Protein AF-Q9CDR2-F1 (afdb_monomer_lite)

pLDDT: mean 94.71, std 4.27, range [76.5, 98.56]

Foldseek 3Di:
DDDPVRLVVLQDADLAADPPDDVVLLVVLLCVLQVPVVVRQFDADVPLQWKKKWKDAQQKIWIQGSNRDIDIDGDHCVVLCVFFVVPPPSDDNGKMKMWMDGDCCSQCVVPNPCSLVRSLNRVVSSVVSSSSSCVVVVFHKHKDCDTGPCVSVVDDPTSIMIMGD

Radius of gyration: 15.4 Å; chains: 1; bounding box: 35×31×40 Å

InterPro domains:
  IPR000415 Nitroreductase-like [G3DSA:3.40.109.10] (2-164)
 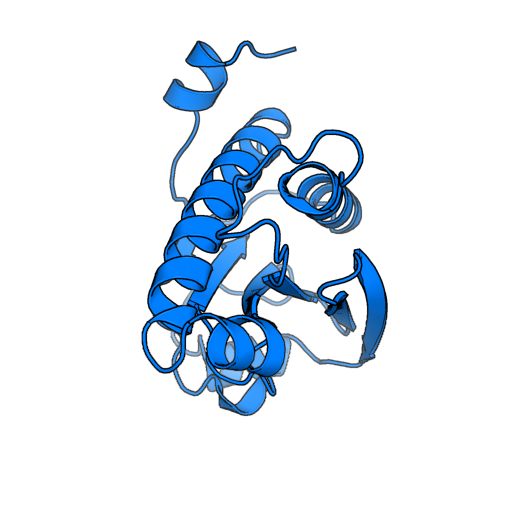 IPR000415 Nitroreductase-like [SSF55469] (41-152)
  IPR029479 Nitroreductase [PF00881] (33-151)

Sequence (165 aa):
MKNLEELLQLRKSNKFHNIGVNVESVIEVVKKSYYNFEKHSVPSAGAIYGLKVLLFYKTNKKIFNSKGEISTEKFEINQIKKTCFYDDKYFSSSSILIAVTYDYDKYFGKYGNCGIRYASIECGAFLQNFQLLLSEKEIYGCPLGFVDNDALLGIEEPLIYFIIN

Secondary structure (DSSP, 8-state):
---HHHHHHH--B--SPPSS--HHHHHHHHHHHT--TTTT-S--GGG---EEEEEEETTEEEEE-TT--EEEEE--HHHHHHHTSTT-TT--TT-EEEEEEE-HHHHHHHHGGGHHHHHHHHHHHHHHHHHHHHHHTT--BEEES--TTGGGG--SS--EEEEE-

Structure (mmCIF, N/CA/C/O backbone):
data_AF-Q9CDR2-F1
#
_entry.id   AF-Q9CDR2-F1
#
loop_
_atom_site.group_PDB
_atom_site.id
_atom_site.type_symbol
_atom_site.label_atom_id
_atom_site.label_alt_id
_atom_site.label_comp_id
_atom_site.label_asym_id
_atom_site.label_entity_id
_atom_site.label_seq_id
_atom_site.pdbx_PDB_ins_code
_atom_site.Cartn_x
_atom_site.Cartn_y
_atom_site.Cartn_z
_atom_site.occupancy
_atom_site.B_iso_or_equiv
_atom_site.auth_seq_id
_atom_site.auth_comp_id
_atom_site.auth_asym_id
_atom_site.auth_atom_id
_atom_site.pdbx_PDB_model_num
ATOM 1 N N . MET A 1 1 ? 9.105 14.195 17.851 1.00 78.94 1 MET A N 1
ATOM 2 C CA . MET A 1 1 ? 9.195 13.434 16.587 1.00 78.94 1 MET A CA 1
ATOM 3 C C . MET A 1 1 ? 10.081 12.239 16.878 1.00 78.94 1 MET A C 1
ATOM 5 O O . MET A 1 1 ? 11.128 12.459 17.476 1.00 78.94 1 MET A O 1
ATOM 9 N N . LYS A 1 2 ? 9.628 11.017 16.581 1.00 89.00 2 LYS A N 1
ATOM 10 C CA . LYS A 1 2 ? 10.406 9.801 16.865 1.00 89.00 2 LYS A CA 1
ATOM 11 C C . LYS A 1 2 ? 11.580 9.719 15.885 1.00 89.00 2 LYS A C 1
ATOM 13 O O . LYS A 1 2 ? 11.420 10.087 14.720 1.00 89.00 2 LYS A O 1
ATOM 18 N N . ASN A 1 3 ? 12.749 9.287 16.337 1.00 95.56 3 ASN A N 1
ATOM 19 C CA . ASN A 1 3 ? 13.890 9.057 15.452 1.00 95.56 3 ASN A CA 1
ATOM 20 C C . ASN A 1 3 ? 13.752 7.704 14.714 1.00 95.56 3 ASN A C 1
ATOM 22 O O . ASN A 1 3 ? 12.866 6.903 15.014 1.00 95.56 3 ASN A O 1
ATOM 26 N N . LEU A 1 4 ? 14.606 7.445 13.718 1.00 95.38 4 LEU A N 1
ATOM 27 C CA . LEU A 1 4 ? 14.507 6.225 12.905 1.00 95.38 4 LEU A CA 1
ATOM 28 C C . LEU A 1 4 ? 14.698 4.939 13.727 1.00 95.38 4 LEU A C 1
ATOM 30 O O . LEU A 1 4 ? 14.001 3.956 13.483 1.00 95.38 4 LEU A O 1
ATOM 34 N N . GLU A 1 5 ? 15.620 4.942 14.690 1.00 97.25 5 GLU A N 1
ATOM 35 C CA . GLU A 1 5 ? 15.876 3.790 15.558 1.00 97.25 5 GLU A CA 1
ATOM 36 C C . GLU A 1 5 ? 14.651 3.473 16.423 1.00 97.25 5 GLU A C 1
ATOM 38 O O . GLU A 1 5 ? 14.192 2.331 16.456 1.00 97.25 5 GLU A O 1
ATOM 43 N N . GLU A 1 6 ? 14.047 4.495 17.030 1.00 96.06 6 GLU A N 1
ATOM 44 C CA . GLU A 1 6 ? 12.804 4.370 17.794 1.00 96.06 6 GLU A CA 1
ATOM 45 C C . GLU A 1 6 ? 11.668 3.815 16.926 1.00 96.06 6 GLU A C 1
ATOM 47 O O . GLU A 1 6 ? 10.940 2.917 17.346 1.00 96.06 6 GLU A O 1
ATOM 52 N N . LEU A 1 7 ? 11.519 4.308 15.691 1.00 95.75 7 LEU A N 1
ATOM 53 C CA . LEU A 1 7 ? 10.495 3.810 14.769 1.00 95.75 7 LEU A CA 1
ATOM 54 C C . LEU A 1 7 ? 10.720 2.341 14.400 1.00 95.75 7 LEU A C 1
ATOM 56 O O . LEU A 1 7 ? 9.753 1.584 14.333 1.00 95.75 7 LEU A O 1
ATOM 60 N N . LEU A 1 8 ? 11.970 1.917 14.194 1.00 95.44 8 LEU A N 1
ATOM 61 C CA . LEU A 1 8 ? 12.306 0.518 13.917 1.00 95.44 8 LEU A CA 1
ATOM 62 C C . LEU A 1 8 ? 11.974 -0.397 15.100 1.00 95.44 8 LEU A C 1
ATOM 64 O O . LEU A 1 8 ? 11.443 -1.485 14.881 1.00 95.44 8 LEU A O 1
ATOM 68 N N . GLN A 1 9 ? 12.242 0.050 16.330 1.00 94.31 9 GLN A N 1
ATOM 69 C CA . GLN A 1 9 ? 11.933 -0.700 17.552 1.00 94.31 9 GLN A CA 1
ATOM 70 C C . GLN A 1 9 ? 10.424 -0.790 17.821 1.00 94.31 9 GLN A C 1
ATOM 72 O O . GLN A 1 9 ? 9.939 -1.811 18.307 1.00 94.31 9 GLN A O 1
ATOM 77 N N . LEU A 1 10 ? 9.665 0.257 17.486 1.00 91.50 10 LEU A N 1
ATOM 78 C CA . LEU A 1 10 ? 8.208 0.284 17.647 1.00 91.50 10 LEU A CA 1
ATOM 79 C C . LEU A 1 10 ? 7.466 -0.485 16.551 1.00 91.50 10 LEU A C 1
ATOM 81 O O . LEU A 1 10 ? 6.348 -0.960 16.781 1.00 91.50 10 LEU A O 1
ATOM 85 N N . ARG A 1 11 ? 8.058 -0.591 15.356 1.00 91.88 11 ARG A N 1
ATOM 86 C CA . ARG A 1 11 ? 7.431 -1.223 14.196 1.00 91.88 11 ARG A CA 1
ATOM 87 C C . ARG A 1 11 ? 7.115 -2.686 14.495 1.00 91.88 11 ARG A C 1
ATOM 89 O O . ARG A 1 11 ? 8.000 -3.518 14.683 1.00 91.88 11 ARG A O 1
ATOM 96 N N . LYS A 1 12 ? 5.833 -3.028 14.417 1.00 90.88 12 LYS A N 1
ATOM 97 C CA . LYS A 1 12 ? 5.339 -4.397 14.581 1.00 90.88 12 LYS A CA 1
ATOM 98 C C . LYS A 1 12 ? 4.180 -4.679 13.642 1.00 90.88 12 LYS A C 1
ATOM 100 O O . LYS A 1 12 ? 3.411 -3.781 13.306 1.00 90.88 12 LYS A O 1
ATOM 105 N N . SER A 1 13 ? 4.041 -5.944 13.265 1.00 92.06 13 SER A N 1
ATOM 106 C CA . SER A 1 13 ? 2.859 -6.430 12.562 1.00 92.06 13 SER A CA 1
ATOM 107 C C . SER A 1 13 ? 1.758 -6.713 13.581 1.00 92.06 13 SER A C 1
ATOM 109 O O . SER A 1 13 ? 1.959 -7.494 14.510 1.00 92.06 13 SER A O 1
ATOM 111 N N . ASN A 1 14 ? 0.612 -6.053 13.432 1.00 86.56 14 ASN A N 1
ATOM 112 C CA . ASN A 1 14 ? -0.494 -6.130 14.378 1.00 86.56 14 ASN A CA 1
ATOM 113 C C . ASN A 1 14 ? -1.821 -6.359 13.646 1.00 86.56 14 ASN A C 1
ATOM 115 O O . ASN A 1 14 ? -2.166 -5.597 12.749 1.00 86.56 14 ASN A O 1
ATOM 119 N N . LYS A 1 15 ? -2.561 -7.400 14.044 1.00 81.56 15 LYS A N 1
ATOM 120 C CA . LYS A 1 15 ? -3.921 -7.674 13.552 1.00 81.56 15 LYS A CA 1
ATOM 121 C C . LYS A 1 15 ? -5.022 -7.161 14.488 1.00 81.56 15 LYS A C 1
ATOM 123 O O . LYS A 1 15 ? -6.190 -7.224 14.122 1.00 81.56 15 LYS A O 1
ATOM 128 N N . PHE A 1 16 ? -4.687 -6.699 15.691 1.00 84.12 16 PHE A N 1
ATOM 129 C CA . PHE A 1 16 ? -5.665 -6.181 16.647 1.00 84.12 16 PHE A CA 1
ATOM 130 C C . PHE A 1 16 ? -6.200 -4.811 16.218 1.00 84.12 16 PHE A C 1
ATOM 132 O O . PHE A 1 16 ? -5.524 -4.079 15.497 1.00 84.12 16 PHE A O 1
ATOM 139 N N . HIS A 1 17 ? -7.400 -4.475 16.699 1.00 77.31 17 HIS A N 1
ATOM 140 C CA . HIS A 1 17 ? -8.052 -3.200 16.410 1.00 77.31 17 HIS A CA 1
ATOM 141 C C . HIS A 1 17 ? -7.219 -2.017 16.921 1.00 77.31 17 HIS A C 1
ATOM 143 O O . HIS A 1 17 ? -6.850 -1.950 18.096 1.00 77.31 17 HIS A O 1
ATOM 149 N N . ASN A 1 18 ? -6.976 -1.064 16.035 1.00 85.12 18 ASN A N 1
ATOM 150 C CA . ASN A 1 18 ? -6.536 0.279 16.347 1.00 85.12 18 ASN A CA 1
ATOM 151 C C . ASN A 1 18 ? -7.761 1.103 16.756 1.00 85.12 18 ASN A C 1
ATOM 153 O O . ASN A 1 18 ? -8.854 0.964 16.206 1.00 85.12 18 ASN A O 1
ATOM 157 N N . ILE A 1 19 ? -7.583 2.011 17.708 1.00 76.50 19 ILE A N 1
ATOM 158 C CA . ILE A 1 19 ? -8.671 2.876 18.163 1.00 76.50 19 ILE A CA 1
ATOM 159 C C . ILE A 1 19 ? -8.674 4.144 17.301 1.00 76.50 19 ILE A C 1
ATOM 161 O O . ILE A 1 19 ? -7.721 4.915 17.328 1.00 76.50 19 ILE A O 1
ATOM 165 N N . GLY A 1 20 ? -9.754 4.372 16.547 1.00 78.62 20 GLY A N 1
ATOM 166 C CA . GLY A 1 20 ? -10.020 5.665 15.902 1.00 78.62 20 GLY A CA 1
ATOM 167 C C . GLY A 1 20 ? -9.122 6.021 14.710 1.00 78.62 20 GLY A C 1
ATOM 168 O O . GLY A 1 20 ? -8.786 7.192 14.535 1.00 78.62 20 GLY A O 1
ATOM 169 N N . VAL A 1 21 ? -8.738 5.049 13.873 1.00 90.19 21 VAL A N 1
ATOM 170 C CA . VAL A 1 21 ? -7.893 5.309 12.691 1.00 90.19 21 VAL A CA 1
ATOM 171 C C . VAL A 1 21 ? -8.572 6.282 11.726 1.00 90.19 21 VAL A C 1
ATOM 173 O O . VAL A 1 21 ? -9.631 6.008 11.158 1.00 90.19 21 VAL A O 1
ATOM 176 N N . ASN A 1 22 ? -7.916 7.418 11.491 1.00 93.38 22 ASN A N 1
ATOM 177 C CA . ASN A 1 22 ? -8.311 8.357 10.451 1.00 93.38 22 ASN A CA 1
ATOM 178 C C . ASN A 1 22 ? -7.772 7.891 9.089 1.00 93.38 22 ASN A C 1
ATOM 180 O O . ASN A 1 22 ? -6.561 7.862 8.871 1.00 93.38 22 ASN A O 1
ATOM 184 N N . VAL A 1 23 ? -8.673 7.577 8.156 1.00 94.94 23 VAL A N 1
ATOM 185 C CA . VAL A 1 23 ? -8.320 7.147 6.794 1.00 94.94 23 VAL A CA 1
ATOM 186 C C . VAL A 1 23 ? -7.483 8.199 6.059 1.00 94.94 23 VAL A C 1
ATOM 188 O O . VAL A 1 23 ? -6.551 7.836 5.347 1.00 94.94 23 VAL A O 1
ATOM 191 N N . GLU A 1 24 ? -7.745 9.493 6.261 1.00 95.88 24 GLU A N 1
ATOM 192 C CA . GLU A 1 24 ? -6.960 10.551 5.610 1.00 95.88 24 GLU A CA 1
ATOM 193 C C . GLU A 1 24 ? -5.500 10.540 6.082 1.00 95.88 24 GLU A C 1
ATOM 195 O O . GLU A 1 24 ? -4.590 10.702 5.271 1.00 95.88 24 GLU A O 1
ATOM 200 N N . SER A 1 25 ? -5.247 10.206 7.353 1.00 96.06 25 SER A N 1
ATOM 201 C CA . SER A 1 25 ? -3.883 9.992 7.851 1.00 96.06 25 SER A CA 1
ATOM 202 C C . SER A 1 25 ? -3.191 8.822 7.148 1.00 96.06 25 SER A C 1
ATOM 204 O O . SER A 1 25 ? -1.994 8.897 6.882 1.00 96.06 25 SER A O 1
ATOM 206 N N . VAL A 1 26 ? -3.917 7.745 6.833 1.00 97.56 26 VAL A N 1
ATOM 207 C CA . VAL A 1 26 ? -3.368 6.588 6.104 1.00 97.56 26 VAL A CA 1
ATOM 208 C C . VAL A 1 26 ? -3.069 6.960 4.648 1.00 97.56 26 VAL A C 1
ATOM 210 O O . VAL A 1 26 ? -1.998 6.635 4.140 1.00 97.56 26 VAL A O 1
ATOM 213 N N . ILE A 1 27 ? -3.964 7.708 3.997 1.00 97.50 27 ILE A N 1
ATOM 214 C CA . ILE A 1 27 ? -3.789 8.246 2.637 1.00 97.50 27 ILE A CA 1
ATOM 215 C C . ILE A 1 27 ? -2.550 9.153 2.562 1.00 97.50 27 ILE A C 1
ATOM 217 O O . ILE A 1 27 ? -1.753 9.034 1.630 1.00 97.50 27 ILE A O 1
ATOM 221 N N . GLU A 1 28 ? -2.355 10.045 3.536 1.00 96.69 28 GLU A N 1
ATOM 222 C CA . GLU A 1 28 ? -1.148 10.875 3.632 1.00 96.69 28 GLU A CA 1
ATOM 223 C C . GLU A 1 28 ? 0.123 10.039 3.766 1.00 96.69 28 GLU A C 1
ATOM 225 O O . GLU A 1 28 ? 1.143 10.362 3.152 1.00 96.69 28 GLU A O 1
ATOM 230 N N . VAL A 1 29 ? 0.073 8.970 4.564 1.00 97.19 29 VAL A N 1
ATOM 231 C CA . VAL A 1 29 ? 1.214 8.073 4.736 1.00 97.19 29 VAL A CA 1
ATOM 232 C C . VAL A 1 29 ? 1.527 7.361 3.421 1.00 97.19 29 VAL A C 1
ATOM 234 O O . VAL A 1 29 ? 2.674 7.423 2.999 1.00 97.19 29 VAL A O 1
ATOM 237 N N . VAL A 1 30 ? 0.538 6.824 2.693 1.00 97.56 30 VAL A N 1
ATOM 238 C CA . VAL A 1 30 ? 0.753 6.239 1.348 1.00 97.56 30 VAL A CA 1
ATOM 239 C C . VAL A 1 30 ? 1.469 7.222 0.413 1.00 97.56 30 VAL A C 1
ATOM 241 O O . VAL A 1 30 ? 2.462 6.859 -0.224 1.00 97.56 30 VAL A O 1
ATOM 244 N N . LYS A 1 31 ? 1.028 8.488 0.371 1.00 96.19 31 LYS A N 1
ATOM 245 C CA . LYS A 1 31 ? 1.673 9.534 -0.442 1.00 96.19 31 LYS A CA 1
ATOM 246 C C . LYS A 1 31 ? 3.139 9.741 -0.063 1.00 96.19 31 LYS A C 1
ATOM 248 O O . LYS A 1 31 ? 3.997 9.776 -0.939 1.00 96.19 31 LYS A O 1
ATOM 253 N N . LYS A 1 32 ? 3.431 9.870 1.234 1.00 95.38 32 LYS A N 1
ATOM 254 C CA . LYS A 1 32 ? 4.795 10.101 1.740 1.00 95.38 32 LYS A CA 1
ATOM 255 C C . LYS A 1 32 ? 5.705 8.885 1.562 1.00 95.38 32 LYS A C 1
ATOM 257 O O . LYS A 1 32 ? 6.904 9.054 1.353 1.00 95.38 32 LYS A O 1
ATOM 262 N N . SER A 1 33 ? 5.149 7.680 1.647 1.00 96.44 33 SER A N 1
ATOM 263 C CA . SER A 1 33 ? 5.909 6.433 1.584 1.00 96.44 33 SER A CA 1
ATOM 264 C C . SER A 1 33 ? 6.378 6.072 0.180 1.00 96.44 33 SER A C 1
ATOM 266 O O . SER A 1 33 ? 7.390 5.386 0.080 1.00 96.44 33 SER A O 1
ATOM 268 N N . TYR A 1 34 ? 5.677 6.510 -0.873 1.00 97.12 34 TYR A N 1
ATOM 269 C CA . TYR A 1 34 ? 6.000 6.125 -2.253 1.00 97.12 34 TYR A CA 1
ATOM 270 C C . TYR A 1 34 ? 5.849 7.251 -3.282 1.00 97.12 34 TYR A C 1
ATOM 272 O O . TYR A 1 34 ? 6.772 7.514 -4.046 1.00 97.12 34 TYR A O 1
ATOM 280 N N . TYR A 1 35 ? 4.719 7.963 -3.280 1.00 94.50 35 TYR A N 1
ATOM 281 C CA . TYR A 1 35 ? 4.361 8.934 -4.327 1.00 94.50 35 TYR A CA 1
ATOM 282 C C . TYR A 1 35 ? 5.017 10.319 -4.174 1.00 94.50 35 TYR A C 1
ATOM 284 O O . TYR A 1 35 ? 4.588 11.287 -4.799 1.00 94.50 35 TYR A O 1
ATOM 292 N N . ASN A 1 36 ? 6.071 10.435 -3.360 1.00 89.19 36 ASN A N 1
ATOM 293 C CA . ASN A 1 36 ? 6.937 11.611 -3.355 1.00 89.19 36 ASN A CA 1
ATOM 294 C C . ASN A 1 36 ? 8.048 11.438 -4.402 1.00 89.19 36 ASN A C 1
ATOM 296 O O . ASN A 1 36 ? 9.179 11.062 -4.078 1.00 89.19 36 ASN A O 1
ATOM 300 N N . PHE A 1 37 ? 7.707 11.706 -5.662 1.00 83.50 37 PHE A N 1
ATOM 301 C CA . PHE A 1 37 ? 8.614 11.533 -6.798 1.00 83.50 37 PHE A CA 1
ATOM 302 C C . PHE A 1 37 ? 9.731 12.579 -6.883 1.00 83.50 37 PHE A C 1
ATOM 304 O O . PHE A 1 37 ? 10.666 12.386 -7.638 1.00 83.50 37 PHE A O 1
ATOM 311 N N . GLU A 1 38 ? 9.705 13.657 -6.098 1.00 85.31 38 GLU A N 1
ATOM 312 C CA . GLU A 1 38 ? 10.864 14.562 -6.024 1.00 85.31 38 GLU A CA 1
ATOM 313 C C . GLU A 1 38 ? 12.021 13.929 -5.246 1.00 85.31 38 GLU A C 1
ATOM 315 O O . GLU A 1 38 ? 13.190 14.171 -5.536 1.00 85.31 38 GLU A O 1
ATOM 320 N N . LYS A 1 39 ? 11.692 13.116 -4.235 1.00 84.38 39 LYS A N 1
ATOM 321 C CA . LYS A 1 39 ? 12.680 12.484 -3.353 1.00 84.38 39 LYS A CA 1
ATOM 322 C C . LYS A 1 39 ? 12.960 11.030 -3.698 1.00 84.38 39 LYS A C 1
ATOM 324 O O . LYS A 1 39 ? 14.027 10.544 -3.340 1.00 84.38 39 LYS A O 1
ATOM 329 N N . HIS A 1 40 ? 12.002 10.340 -4.320 1.00 86.38 40 HIS A N 1
ATOM 330 C CA . HIS A 1 40 ? 12.074 8.911 -4.624 1.00 86.38 40 HIS A CA 1
ATOM 331 C C . HIS A 1 40 ? 12.540 8.078 -3.417 1.00 86.38 40 HIS A C 1
ATOM 333 O O . HIS A 1 40 ? 13.550 7.380 -3.467 1.00 86.38 40 HIS A O 1
ATOM 339 N N . SER A 1 41 ? 11.792 8.148 -2.310 1.00 87.94 41 SER A N 1
ATOM 340 C CA . SER A 1 41 ? 12.131 7.476 -1.041 1.00 87.94 41 SER A CA 1
ATOM 341 C C . SER A 1 41 ? 12.191 5.944 -1.124 1.00 87.94 41 SER A C 1
ATOM 343 O O . SER A 1 41 ? 12.622 5.290 -0.174 1.00 87.94 41 SER A O 1
ATOM 345 N N . VAL A 1 42 ? 11.752 5.374 -2.245 1.00 95.19 42 VAL A N 1
ATOM 346 C CA . VAL A 1 42 ? 11.772 3.948 -2.554 1.00 95.19 42 VAL A CA 1
ATOM 347 C C . VAL A 1 42 ? 12.583 3.749 -3.836 1.00 95.19 42 VAL A C 1
ATOM 349 O O . VAL A 1 42 ? 12.311 4.429 -4.825 1.00 95.19 42 VAL A O 1
ATOM 352 N N . PRO A 1 43 ? 13.567 2.835 -3.869 1.00 94.38 43 PRO A N 1
ATOM 353 C CA . PRO A 1 43 ? 14.271 2.508 -5.101 1.00 94.38 43 PRO A CA 1
ATOM 354 C C . PRO A 1 43 ? 13.355 1.741 -6.064 1.00 94.38 43 PRO A C 1
ATOM 356 O O . PRO A 1 43 ? 12.625 0.844 -5.648 1.00 94.38 43 PRO A O 1
ATOM 359 N N . SER A 1 44 ? 13.447 2.052 -7.358 1.00 96.38 44 SER A N 1
ATOM 360 C CA . SER A 1 44 ? 12.703 1.368 -8.418 1.00 96.38 44 SER A CA 1
ATOM 361 C C . SER A 1 44 ? 13.636 0.886 -9.524 1.00 96.38 44 SER A C 1
ATOM 363 O O . SER A 1 44 ? 14.512 1.629 -9.980 1.00 96.38 44 SER A O 1
ATOM 365 N N . ALA A 1 45 ? 13.453 -0.358 -9.976 1.00 96.44 45 ALA A N 1
ATOM 366 C CA . ALA A 1 45 ? 14.282 -0.941 -11.026 1.00 96.44 45 ALA A CA 1
ATOM 367 C C . ALA A 1 45 ? 14.177 -0.120 -12.314 1.00 96.44 45 ALA A C 1
ATOM 369 O O . ALA A 1 45 ? 13.109 0.016 -12.909 1.00 96.44 45 ALA A O 1
ATOM 370 N N . GLY A 1 46 ? 15.306 0.464 -12.723 1.00 95.19 46 GLY A N 1
ATOM 371 C CA . GLY A 1 46 ? 15.370 1.310 -13.907 1.00 95.19 46 GLY A CA 1
ATOM 372 C C . GLY A 1 46 ? 14.442 2.522 -13.850 1.00 95.19 46 GLY A C 1
ATOM 373 O O . GLY A 1 46 ? 13.997 2.941 -14.919 1.00 95.19 46 GLY A O 1
ATOM 374 N N . ALA A 1 47 ? 14.158 3.032 -12.644 1.00 94.94 47 ALA A N 1
ATOM 375 C CA . ALA A 1 47 ? 13.318 4.201 -12.387 1.00 94.94 47 ALA A CA 1
ATOM 376 C C . ALA A 1 47 ? 11.884 4.084 -12.947 1.00 94.94 47 ALA A C 1
ATOM 378 O O . ALA A 1 47 ? 11.324 5.068 -13.422 1.00 94.94 47 ALA A O 1
ATOM 379 N N . ILE A 1 48 ? 11.292 2.881 -12.926 1.00 95.88 48 ILE A N 1
ATOM 380 C CA . ILE A 1 48 ? 9.934 2.649 -13.451 1.00 95.88 48 ILE A CA 1
ATOM 381 C C . ILE A 1 48 ? 8.858 3.313 -12.581 1.00 95.88 48 ILE A C 1
ATOM 383 O O . ILE A 1 48 ? 7.895 3.855 -13.124 1.00 95.88 48 ILE A O 1
ATOM 387 N N . TYR A 1 49 ? 9.011 3.233 -11.258 1.00 96.81 49 TYR A N 1
ATOM 388 C CA . TYR A 1 49 ? 8.057 3.703 -10.252 1.00 96.81 49 TYR A CA 1
ATOM 389 C C . TYR A 1 49 ? 6.619 3.265 -10.555 1.00 96.81 49 TYR A C 1
ATOM 391 O O . TYR A 1 49 ? 5.717 4.078 -10.743 1.00 96.81 49 TYR A O 1
ATOM 399 N N . GLY A 1 50 ? 6.413 1.954 -10.691 1.00 96.62 50 GLY A N 1
ATOM 400 C CA . GLY A 1 50 ? 5.174 1.417 -11.241 1.00 96.62 50 GLY A CA 1
ATOM 401 C C . GLY A 1 50 ? 4.176 0.883 -10.218 1.00 96.62 50 GLY A C 1
ATOM 402 O O . GLY A 1 50 ? 3.208 0.261 -10.645 1.00 96.62 50 GLY A O 1
ATOM 403 N N . LEU A 1 51 ? 4.363 1.074 -8.907 1.00 98.06 51 LEU A N 1
ATOM 404 C CA . LEU A 1 51 ? 3.399 0.570 -7.924 1.00 98.06 51 LEU A CA 1
ATOM 405 C C . LEU A 1 51 ? 2.060 1.312 -8.019 1.00 98.06 51 LEU A C 1
ATOM 407 O O . LEU A 1 51 ? 1.991 2.535 -8.178 1.00 98.06 51 LEU A O 1
ATOM 411 N N . LYS A 1 52 ? 0.984 0.549 -7.862 1.00 98.12 52 LYS A N 1
ATOM 412 C CA . LYS A 1 52 ? -0.393 1.024 -7.728 1.00 98.12 52 LYS A CA 1
ATOM 413 C C . LYS A 1 52 ? -0.891 0.602 -6.349 1.00 98.12 52 LYS A C 1
ATOM 415 O O . LYS A 1 52 ? -0.757 -0.565 -5.982 1.00 98.12 52 LYS A O 1
ATOM 420 N N . VAL A 1 53 ? -1.470 1.525 -5.589 1.00 98.38 53 VAL A N 1
ATOM 421 C CA . VAL A 1 53 ? -1.945 1.257 -4.222 1.00 98.38 53 VAL A CA 1
ATOM 422 C C . VAL A 1 53 ? -3.451 1.471 -4.156 1.00 98.38 53 VAL A C 1
ATOM 424 O O . VAL A 1 53 ? -3.951 2.542 -4.493 1.00 98.38 53 VAL A O 1
ATOM 427 N N . LEU A 1 54 ? -4.180 0.455 -3.705 1.00 98.38 54 LEU A N 1
ATOM 428 C CA . LEU A 1 54 ? -5.631 0.475 -3.564 1.00 98.38 54 LEU A CA 1
ATOM 429 C C . LEU A 1 54 ? -5.995 0.360 -2.086 1.00 98.38 54 LEU A C 1
ATOM 431 O O . LEU A 1 54 ? -5.498 -0.526 -1.400 1.00 98.38 54 LEU A O 1
ATOM 435 N N . LEU A 1 55 ? -6.852 1.252 -1.592 1.00 98.44 55 LEU A N 1
ATOM 436 C CA . LEU A 1 55 ? -7.331 1.268 -0.211 1.00 98.44 55 LEU A CA 1
ATOM 437 C C . LEU A 1 55 ? -8.841 1.058 -0.209 1.00 98.44 55 LEU A C 1
ATOM 439 O O . LEU A 1 55 ? -9.573 1.856 -0.791 1.00 98.44 55 LEU A O 1
ATOM 443 N N . PHE A 1 56 ? -9.305 0.039 0.498 1.00 98.12 56 PHE A N 1
ATOM 444 C CA . PHE A 1 56 ? -10.713 -0.283 0.696 1.00 98.12 56 PHE A CA 1
ATOM 445 C C . PHE A 1 56 ? -11.096 0.074 2.130 1.00 98.12 56 PHE A C 1
ATOM 447 O O . PHE A 1 56 ? -10.496 -0.435 3.078 1.00 98.12 56 PHE A O 1
ATOM 454 N N . TYR A 1 57 ? -12.067 0.970 2.296 1.00 97.06 57 TYR A N 1
ATOM 455 C CA . TYR A 1 57 ? -12.495 1.472 3.602 1.00 97.06 57 TYR A CA 1
ATOM 456 C C . TYR A 1 57 ? -13.946 1.946 3.554 1.00 97.06 57 TYR A C 1
ATOM 458 O O . TYR A 1 57 ? -14.359 2.639 2.621 1.00 97.06 57 TYR A O 1
ATOM 466 N N . LYS A 1 58 ? -14.720 1.651 4.604 1.00 94.50 58 LYS A N 1
ATOM 467 C CA . LYS A 1 58 ? -16.144 2.021 4.687 1.00 94.50 58 LYS A CA 1
ATOM 468 C C . LYS A 1 58 ? -16.892 1.621 3.396 1.00 94.50 58 LYS A C 1
ATOM 470 O O . LYS A 1 58 ? -17.018 0.437 3.104 1.00 94.50 58 LYS A O 1
ATOM 475 N N . THR A 1 59 ? -17.352 2.607 2.626 1.00 96.69 59 THR A N 1
ATOM 476 C CA . THR A 1 59 ? -18.096 2.445 1.367 1.00 96.69 59 THR A CA 1
ATOM 477 C C . THR A 1 59 ? -17.309 2.929 0.142 1.00 96.69 59 THR A C 1
ATOM 479 O O . THR A 1 59 ? -17.894 3.267 -0.892 1.00 96.69 59 THR A O 1
ATOM 482 N N . ASN A 1 60 ? -15.977 3.026 0.246 1.00 97.50 60 ASN A N 1
ATOM 483 C CA . ASN A 1 60 ? -15.125 3.531 -0.826 1.00 97.50 60 ASN A CA 1
ATOM 484 C C . ASN A 1 60 ? -13.889 2.652 -1.069 1.00 97.50 60 ASN A C 1
ATOM 486 O O . ASN A 1 60 ? -13.335 2.022 -0.166 1.00 97.50 60 ASN A O 1
ATOM 490 N N . LYS A 1 61 ? -13.425 2.708 -2.314 1.00 97.50 61 LYS A N 1
ATOM 491 C CA . LYS A 1 61 ? -12.138 2.223 -2.798 1.00 97.50 61 LYS A CA 1
ATOM 492 C C . LYS A 1 61 ? -11.373 3.428 -3.337 1.00 97.50 61 LYS A C 1
ATOM 494 O O . LYS A 1 61 ? -11.836 4.081 -4.268 1.00 97.50 61 LYS A O 1
ATOM 499 N N . LYS A 1 62 ? -10.225 3.759 -2.751 1.00 98.12 62 LYS A N 1
ATOM 500 C CA . LYS A 1 62 ? -9.338 4.822 -3.243 1.00 98.12 62 LYS A CA 1
ATOM 501 C C . LYS A 1 62 ? -8.150 4.200 -3.956 1.00 98.12 62 LYS A C 1
ATOM 503 O O . LYS A 1 62 ? -7.544 3.270 -3.435 1.00 98.12 62 LYS A O 1
ATOM 508 N N . ILE A 1 63 ? -7.836 4.710 -5.138 1.00 98.06 63 ILE A N 1
ATOM 509 C CA . ILE A 1 63 ? -6.839 4.128 -6.034 1.00 98.06 63 ILE A CA 1
ATOM 510 C C . ILE A 1 63 ? -5.772 5.175 -6.296 1.00 98.06 63 ILE A C 1
ATOM 512 O O . ILE A 1 63 ? -6.085 6.280 -6.729 1.00 98.06 63 ILE A O 1
ATOM 516 N N . PHE A 1 64 ? -4.524 4.808 -6.045 1.00 97.81 64 PHE A N 1
ATOM 517 C CA . PHE A 1 64 ? -3.342 5.514 -6.504 1.00 97.81 64 PHE A CA 1
ATOM 518 C C . PHE A 1 64 ? -2.780 4.748 -7.697 1.00 97.81 64 PHE A C 1
ATOM 520 O O . PHE A 1 64 ? -2.393 3.583 -7.559 1.00 97.81 64 PHE A O 1
ATOM 527 N N . ASN A 1 65 ? -2.757 5.369 -8.873 1.00 96.44 65 ASN A N 1
ATOM 528 C CA . ASN A 1 65 ? -2.139 4.745 -10.041 1.00 96.44 65 ASN A CA 1
ATOM 529 C C . ASN A 1 65 ? -0.606 4.899 -10.011 1.00 96.44 65 ASN A C 1
ATOM 531 O O . ASN A 1 65 ? -0.053 5.546 -9.123 1.00 96.44 65 ASN A O 1
ATOM 535 N N . SER A 1 66 ? 0.097 4.338 -10.999 1.00 95.06 66 SER A N 1
ATOM 536 C CA . SER A 1 66 ? 1.568 4.393 -11.061 1.00 95.06 66 SER A CA 1
ATOM 537 C C . SER A 1 66 ? 2.137 5.807 -11.238 1.00 95.06 66 SER A C 1
ATOM 539 O O . SER A 1 66 ? 3.328 6.018 -11.058 1.00 95.06 66 SER A O 1
ATOM 541 N N . LYS A 1 67 ? 1.301 6.798 -11.564 1.00 94.06 67 LYS A N 1
ATOM 542 C CA . LYS A 1 67 ? 1.680 8.217 -11.651 1.00 94.06 67 LYS A CA 1
ATOM 543 C C . LYS A 1 67 ? 1.352 9.000 -10.375 1.00 94.06 67 LYS A C 1
ATOM 545 O O . LYS A 1 67 ? 1.593 10.201 -10.325 1.00 94.06 67 LYS A O 1
ATOM 550 N N . GLY A 1 68 ? 0.787 8.350 -9.354 1.00 92.62 68 GLY A N 1
ATOM 551 C CA . GLY A 1 68 ? 0.324 9.000 -8.126 1.00 92.62 68 GLY A CA 1
ATOM 552 C C . GLY A 1 68 ? -0.984 9.778 -8.270 1.00 92.62 68 GLY A C 1
ATOM 553 O O . GLY A 1 68 ? -1.386 10.463 -7.328 1.00 92.62 68 GLY A O 1
ATOM 554 N N . GLU A 1 69 ? -1.668 9.669 -9.411 1.00 96.12 69 GLU A N 1
ATOM 555 C CA . GLU A 1 69 ? -3.004 10.236 -9.593 1.00 96.12 69 GLU A CA 1
ATOM 556 C C . GLU A 1 69 ? -4.009 9.424 -8.768 1.00 96.12 69 GLU A C 1
ATOM 558 O O . GLU A 1 69 ? -3.899 8.198 -8.653 1.00 96.12 69 GLU A O 1
ATOM 563 N N . ILE A 1 70 ? -4.986 10.120 -8.183 1.00 97.19 70 ILE A N 1
ATOM 564 C CA . ILE A 1 70 ? -5.922 9.537 -7.222 1.00 97.19 70 ILE A CA 1
ATOM 565 C C . ILE A 1 70 ? -7.322 9.519 -7.814 1.00 97.19 70 ILE A C 1
ATOM 567 O O . ILE A 1 70 ? -7.856 10.568 -8.172 1.00 97.19 70 ILE A O 1
ATOM 571 N N . SER A 1 71 ? -7.950 8.348 -7.820 1.00 97.62 71 SER A N 1
ATOM 572 C CA . SER A 1 71 ? -9.382 8.19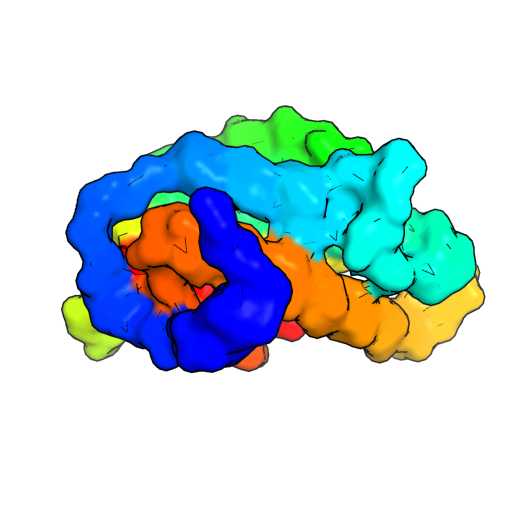5 -8.077 1.00 97.62 71 SER A CA 1
ATOM 573 C C . SER A 1 71 ? -10.088 7.570 -6.874 1.00 97.62 71 SER A C 1
ATOM 575 O O . SER A 1 71 ? -9.469 7.056 -5.936 1.00 97.62 71 SER A O 1
ATOM 577 N N . THR A 1 72 ? -11.412 7.692 -6.829 1.00 97.88 72 THR A N 1
ATOM 578 C CA . THR A 1 72 ? -12.238 7.083 -5.783 1.00 97.88 72 THR A CA 1
ATOM 579 C C . THR A 1 72 ? -13.466 6.458 -6.415 1.00 97.88 72 THR A C 1
ATOM 581 O O . THR A 1 72 ? -14.183 7.105 -7.171 1.00 97.88 72 THR A O 1
ATOM 584 N N . GLU A 1 73 ? -13.701 5.203 -6.068 1.00 97.00 73 GLU A N 1
ATOM 585 C CA . GLU A 1 73 ? -14.821 4.385 -6.508 1.00 97.00 73 GLU A CA 1
ATOM 586 C C . GLU A 1 73 ? -15.654 3.970 -5.292 1.00 97.00 73 GLU A C 1
ATOM 588 O O . GLU A 1 73 ? -15.172 3.961 -4.153 1.00 97.00 73 GLU A O 1
ATOM 593 N N . LYS A 1 74 ? -16.920 3.615 -5.519 1.00 97.44 74 LYS A N 1
ATOM 594 C CA . LYS A 1 74 ? -17.763 3.024 -4.476 1.00 97.44 74 LYS A CA 1
ATOM 595 C C . LYS A 1 74 ? -17.439 1.547 -4.317 1.00 97.44 74 LYS A C 1
ATOM 597 O O . LYS A 1 74 ? -17.376 0.819 -5.300 1.00 97.44 74 LYS A O 1
ATOM 602 N N . PHE A 1 75 ? -17.245 1.122 -3.072 1.00 97.12 75 PHE A N 1
ATOM 603 C CA . PHE A 1 75 ? -16.973 -0.269 -2.736 1.00 97.12 75 PHE A CA 1
ATOM 604 C C . PHE A 1 75 ? -17.358 -0.543 -1.281 1.00 97.12 75 PHE A C 1
ATOM 606 O O . PHE A 1 75 ? -16.888 0.139 -0.374 1.00 97.12 75 PHE A O 1
ATOM 613 N N . GLU A 1 76 ? -18.183 -1.556 -1.039 1.00 95.94 76 GLU A N 1
ATOM 614 C CA . GLU A 1 76 ? -18.675 -1.888 0.300 1.00 95.94 76 GLU A CA 1
ATOM 615 C C . GLU A 1 76 ? -17.716 -2.841 1.027 1.00 95.94 76 GLU A C 1
ATOM 617 O O . GLU A 1 76 ? -17.660 -4.032 0.718 1.00 95.94 76 GLU A O 1
ATOM 622 N N . ILE A 1 77 ? -16.999 -2.367 2.055 1.00 95.00 77 ILE A N 1
ATOM 623 C CA . ILE A 1 77 ? -16.024 -3.197 2.793 1.00 95.00 77 ILE A CA 1
ATOM 624 C C . ILE A 1 77 ? -16.658 -4.422 3.470 1.00 95.00 77 ILE A C 1
ATOM 626 O O . ILE A 1 77 ? -16.007 -5.444 3.683 1.00 95.00 77 ILE A O 1
ATOM 630 N N . ASN A 1 78 ? -17.958 -4.365 3.761 1.00 94.75 78 ASN A N 1
ATOM 631 C CA . ASN A 1 78 ? -18.692 -5.506 4.300 1.00 94.75 78 ASN A CA 1
ATOM 632 C C . ASN A 1 78 ? -18.687 -6.710 3.342 1.00 94.75 78 ASN A C 1
ATOM 634 O O . ASN A 1 78 ? -18.815 -7.845 3.800 1.00 94.75 78 ASN A O 1
ATOM 638 N N . GLN A 1 79 ? -18.512 -6.495 2.034 1.00 95.94 79 GLN A N 1
ATOM 639 C CA . GLN A 1 79 ? -18.333 -7.582 1.071 1.00 95.94 79 GLN A CA 1
ATOM 640 C C . GLN A 1 79 ? -16.977 -8.276 1.262 1.00 95.94 79 GLN A C 1
ATOM 642 O O . GLN A 1 79 ? -16.930 -9.504 1.265 1.00 95.94 79 GLN A O 1
ATOM 647 N N . ILE A 1 80 ? -15.905 -7.518 1.532 1.00 96.56 80 ILE A N 1
ATOM 648 C CA . ILE A 1 80 ? -14.579 -8.065 1.880 1.00 96.56 80 ILE A CA 1
ATOM 649 C C . ILE A 1 80 ? -14.665 -8.880 3.167 1.00 96.56 80 ILE A C 1
ATOM 651 O O . ILE A 1 80 ? -14.182 -10.009 3.212 1.00 96.56 80 ILE A O 1
ATOM 655 N N . LYS A 1 81 ? -15.342 -8.356 4.197 1.00 95.19 81 LYS A N 1
ATOM 656 C CA . LYS A 1 81 ? -15.547 -9.097 5.447 1.00 95.19 81 LYS A CA 1
ATOM 657 C C . LYS A 1 81 ? -16.235 -10.442 5.197 1.00 95.19 81 LYS A C 1
ATOM 659 O O . LYS A 1 81 ? -15.773 -11.454 5.702 1.00 95.19 81 LYS A O 1
ATOM 664 N N . LYS A 1 82 ? -17.316 -10.467 4.414 1.00 95.81 82 LYS A N 1
ATOM 665 C CA . LYS A 1 82 ? -18.086 -11.694 4.143 1.00 95.81 82 LYS A CA 1
ATOM 666 C C . LYS A 1 82 ? -17.356 -12.707 3.258 1.00 95.81 82 LYS A C 1
ATOM 668 O O . LYS A 1 82 ? -17.631 -13.891 3.383 1.00 95.81 82 LYS A O 1
ATOM 673 N N . THR A 1 83 ? -16.477 -12.246 2.371 1.00 96.25 83 THR A N 1
ATOM 674 C CA . THR A 1 83 ? -15.914 -13.075 1.288 1.00 96.25 83 THR A CA 1
ATOM 675 C C . THR A 1 83 ? -14.462 -13.466 1.548 1.00 96.25 83 THR A C 1
ATOM 677 O O . THR A 1 83 ? -14.087 -14.620 1.370 1.00 96.25 83 THR A O 1
ATOM 680 N N . CYS A 1 84 ? -13.652 -12.513 2.009 1.00 96.50 84 CYS A N 1
ATOM 681 C CA . CYS A 1 84 ? -12.205 -12.667 2.155 1.00 96.50 84 CYS A CA 1
ATOM 682 C C .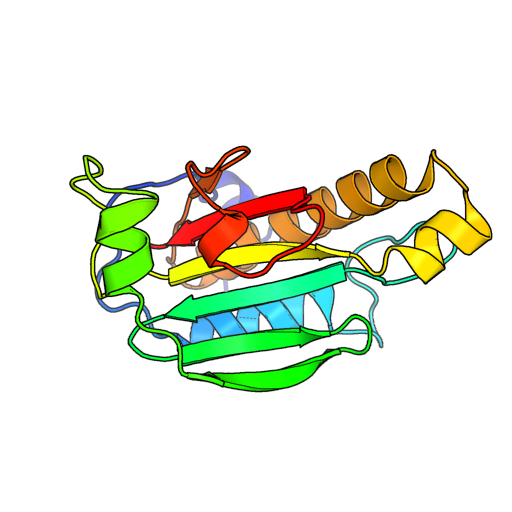 CYS A 1 84 ? -11.768 -12.900 3.609 1.00 96.50 84 CYS A C 1
ATOM 684 O O . CYS A 1 84 ? -10.705 -13.457 3.863 1.00 96.50 84 CYS A O 1
ATOM 686 N N . PHE A 1 85 ? -12.575 -12.448 4.576 1.00 95.75 85 PHE A N 1
ATOM 687 C CA . PHE A 1 85 ? -12.236 -12.452 6.005 1.00 95.75 85 PHE A CA 1
ATOM 688 C C . PHE A 1 85 ? -13.388 -12.981 6.873 1.00 95.75 85 PHE A C 1
ATOM 690 O O . PHE A 1 85 ? -13.596 -12.494 7.988 1.00 95.75 85 PHE A O 1
ATOM 697 N N . TYR A 1 86 ? -14.167 -13.946 6.372 1.00 94.00 86 TYR A N 1
ATOM 698 C CA . TYR A 1 86 ? -15.421 -14.382 7.004 1.00 94.00 86 TYR A CA 1
ATOM 699 C C . TYR A 1 86 ? -15.227 -14.796 8.475 1.00 94.00 86 TYR A C 1
ATOM 701 O O . TYR A 1 86 ? -15.917 -14.265 9.349 1.00 94.00 86 TYR A O 1
ATOM 709 N N . ASP A 1 87 ? -14.183 -15.578 8.763 1.00 92.56 87 ASP A N 1
ATOM 710 C CA . ASP A 1 87 ? -13.830 -16.039 10.115 1.00 92.56 87 ASP A CA 1
ATOM 711 C C . ASP A 1 87 ? -12.910 -15.087 10.907 1.00 92.56 87 ASP A C 1
ATOM 713 O O . ASP A 1 87 ? -12.628 -15.316 12.086 1.00 92.56 87 ASP A O 1
ATOM 717 N N . ASP A 1 88 ? -12.428 -13.991 10.310 1.00 92.00 88 ASP A N 1
ATOM 718 C CA . ASP A 1 88 ? -11.493 -13.088 10.994 1.00 92.00 88 ASP A CA 1
ATOM 719 C C . ASP A 1 88 ? -12.231 -12.173 11.981 1.00 92.00 88 ASP A C 1
ATOM 721 O O . ASP A 1 88 ? -12.789 -11.142 11.606 1.00 92.00 88 ASP A O 1
ATOM 725 N N . LYS A 1 89 ? -12.226 -12.519 13.269 1.00 91.19 89 LYS A N 1
ATOM 726 C CA . LYS A 1 89 ? -12.882 -11.722 14.322 1.00 91.19 89 LYS A CA 1
ATOM 727 C C . LYS A 1 89 ? -12.357 -10.284 14.476 1.00 91.19 89 LYS A C 1
ATOM 729 O O . LYS A 1 89 ? -12.982 -9.498 15.184 1.00 91.19 89 LYS A O 1
ATOM 734 N N . TYR A 1 90 ? -11.212 -9.948 13.883 1.00 92.00 90 TYR A N 1
ATOM 735 C CA . TYR A 1 90 ? -10.621 -8.615 13.950 1.00 92.00 90 TYR A CA 1
ATOM 736 C C . TYR A 1 90 ? -10.951 -7.757 12.731 1.00 92.00 90 TYR A C 1
ATOM 738 O O . TYR A 1 90 ? -11.015 -6.542 12.866 1.00 92.00 90 TYR A O 1
ATOM 746 N N . PHE A 1 91 ? -11.185 -8.353 11.560 1.00 94.19 91 PHE A N 1
ATOM 747 C CA . PHE A 1 91 ? -11.610 -7.583 10.394 1.00 94.19 91 PHE A CA 1
ATOM 748 C C . PHE A 1 91 ? -13.063 -7.117 10.560 1.00 94.19 91 PHE A C 1
ATOM 750 O O . PHE A 1 91 ? -13.963 -7.921 10.822 1.00 94.19 91 PHE A O 1
ATOM 757 N N . SER A 1 92 ? -13.311 -5.822 10.389 1.00 92.62 92 SER A N 1
ATOM 758 C CA . SER A 1 92 ? -14.620 -5.200 10.588 1.00 92.62 92 SER A CA 1
ATOM 759 C C . SER A 1 92 ? -14.881 -4.081 9.574 1.00 92.62 92 SER A C 1
ATOM 761 O O . SER A 1 92 ? -14.064 -3.791 8.702 1.00 92.62 92 SER A O 1
ATOM 763 N N . SER A 1 93 ? -16.039 -3.424 9.670 1.00 91.19 93 SER A N 1
ATOM 764 C CA . SER A 1 93 ? -16.385 -2.299 8.792 1.00 91.19 93 SER A CA 1
ATOM 765 C C . SER A 1 93 ? -15.526 -1.048 9.013 1.00 91.19 93 SER A C 1
ATOM 767 O O . SER A 1 93 ? -15.560 -0.135 8.185 1.00 91.19 93 SER A O 1
ATOM 769 N N . SER A 1 94 ? -14.794 -0.970 10.132 1.00 91.69 94 SER A N 1
ATOM 770 C CA . SER A 1 94 ? -13.817 0.093 10.393 1.00 91.69 94 SER A CA 1
ATOM 771 C C . SER A 1 94 ? -12.415 -0.240 9.892 1.00 91.69 94 SER A C 1
ATOM 773 O O . SER A 1 94 ? -11.578 0.662 9.863 1.00 91.69 94 SER A O 1
ATOM 775 N N . SER A 1 95 ? -12.167 -1.487 9.482 1.00 95.44 95 SER A N 1
ATOM 776 C CA . SER A 1 95 ? -10.882 -1.888 8.925 1.00 95.44 95 SER A CA 1
ATOM 777 C C . SER A 1 95 ? -10.571 -1.133 7.631 1.00 95.44 95 SER A C 1
ATOM 779 O O . SER A 1 95 ? -11.447 -0.624 6.928 1.00 95.44 95 SER A O 1
ATOM 781 N N . ILE A 1 96 ? -9.289 -1.087 7.300 1.00 97.31 96 ILE A N 1
ATOM 782 C CA . ILE A 1 96 ? -8.769 -0.636 6.018 1.00 97.31 96 ILE A CA 1
ATOM 783 C C . ILE A 1 96 ? -7.982 -1.808 5.443 1.00 97.31 96 ILE A C 1
ATOM 785 O O . ILE A 1 96 ? -6.995 -2.247 6.040 1.00 97.31 96 ILE A O 1
ATOM 789 N N . LEU A 1 97 ? -8.409 -2.308 4.285 1.00 97.69 97 LEU A N 1
ATOM 790 C CA . LEU A 1 97 ? -7.605 -3.226 3.485 1.00 97.69 97 LEU A CA 1
ATOM 791 C C . LEU A 1 97 ? -6.845 -2.405 2.452 1.00 97.69 97 LEU A C 1
ATOM 793 O O . LEU A 1 97 ? -7.434 -1.622 1.713 1.00 97.69 97 LEU A O 1
ATOM 797 N N . ILE A 1 98 ? -5.539 -2.592 2.391 1.00 98.44 98 ILE A N 1
ATOM 798 C CA . ILE A 1 98 ? -4.670 -1.993 1.392 1.00 98.44 98 ILE A CA 1
ATOM 799 C C . ILE A 1 98 ? -4.137 -3.129 0.537 1.00 98.44 98 ILE A C 1
ATOM 801 O O . ILE A 1 98 ? -3.699 -4.149 1.062 1.00 98.44 98 ILE A O 1
ATOM 805 N N . ALA A 1 99 ? -4.168 -2.955 -0.771 1.00 98.44 99 ALA A N 1
ATOM 806 C CA . ALA A 1 99 ? -3.594 -3.884 -1.721 1.00 98.44 99 ALA A CA 1
ATOM 807 C C . ALA A 1 99 ? -2.624 -3.126 -2.619 1.00 98.44 99 ALA A C 1
ATOM 809 O O . ALA A 1 99 ? -2.924 -2.022 -3.083 1.00 98.44 99 ALA A O 1
ATOM 810 N N . VAL A 1 100 ? -1.456 -3.712 -2.848 1.00 98.56 100 VAL A N 1
ATOM 811 C CA . VAL A 1 100 ? -0.456 -3.156 -3.754 1.00 98.56 100 VAL A CA 1
ATOM 812 C C . VAL A 1 100 ? -0.344 -4.072 -4.954 1.00 98.56 100 VAL A C 1
ATOM 814 O O . VAL A 1 100 ? -0.137 -5.274 -4.814 1.00 98.56 100 VAL A O 1
ATOM 817 N N . THR A 1 101 ? -0.470 -3.484 -6.131 1.00 98.12 101 THR A N 1
ATOM 818 C CA . THR A 1 101 ? -0.174 -4.112 -7.417 1.00 98.12 101 THR A CA 1
ATOM 819 C C . THR A 1 101 ? 0.792 -3.201 -8.175 1.00 98.12 101 THR A C 1
ATOM 821 O O . THR A 1 101 ? 1.364 -2.263 -7.608 1.00 98.12 101 THR A O 1
ATOM 824 N N . TYR A 1 102 ? 1.018 -3.468 -9.450 1.00 97.88 102 TYR A N 1
ATOM 825 C CA . TYR A 1 102 ? 1.984 -2.766 -10.259 1.00 97.88 102 TYR A CA 1
ATOM 826 C C . TYR A 1 102 ? 1.492 -2.534 -11.687 1.00 97.88 102 TYR A C 1
ATOM 828 O O . TYR A 1 102 ? 0.444 -2.991 -12.146 1.00 97.88 102 TYR A O 1
ATOM 836 N N . ASP A 1 103 ? 2.233 -1.693 -12.384 1.00 97.31 103 ASP A N 1
ATOM 837 C CA . ASP A 1 103 ? 2.064 -1.397 -13.792 1.00 97.31 103 ASP A CA 1
ATOM 838 C C . ASP A 1 103 ? 2.730 -2.497 -14.624 1.00 97.31 103 ASP A C 1
ATOM 840 O O . ASP A 1 103 ? 3.900 -2.377 -14.994 1.00 97.31 103 ASP A O 1
ATOM 844 N N . TYR A 1 104 ? 1.997 -3.598 -14.834 1.00 96.75 104 TYR A N 1
ATOM 845 C CA . TYR A 1 104 ? 2.488 -4.793 -15.525 1.00 96.75 104 TYR A CA 1
ATOM 846 C C . TYR A 1 104 ? 3.208 -4.441 -16.826 1.00 96.75 104 TYR A C 1
ATOM 848 O O . TYR A 1 104 ? 4.371 -4.801 -16.986 1.00 96.75 104 TYR A O 1
ATOM 856 N N . ASP A 1 105 ? 2.576 -3.650 -17.695 1.00 96.19 105 ASP A N 1
ATOM 857 C CA . ASP A 1 105 ? 3.124 -3.303 -19.008 1.00 96.19 105 ASP A CA 1
ATOM 858 C C . ASP A 1 105 ? 4.481 -2.598 -18.911 1.00 96.19 105 ASP A C 1
ATOM 860 O O . ASP A 1 105 ? 5.389 -2.886 -19.693 1.00 96.19 105 ASP A O 1
ATOM 864 N N . LYS A 1 106 ? 4.675 -1.715 -17.921 1.00 96.19 106 LYS A N 1
ATOM 865 C CA . LYS A 1 106 ? 5.967 -1.039 -17.722 1.00 96.19 106 LYS A CA 1
ATOM 866 C C . LYS A 1 106 ? 7.064 -2.004 -17.287 1.00 96.19 106 LYS A C 1
ATOM 868 O O . LYS A 1 106 ? 8.178 -1.941 -17.811 1.00 96.19 106 LYS A O 1
ATOM 873 N N . TYR A 1 107 ? 6.780 -2.873 -16.316 1.00 97.75 107 TYR A N 1
ATOM 874 C CA . TYR A 1 107 ? 7.784 -3.815 -15.814 1.00 97.75 107 TYR A CA 1
ATOM 875 C C . TYR A 1 107 ? 8.051 -4.939 -16.807 1.00 97.75 107 TYR A C 1
ATOM 877 O O . TYR A 1 107 ? 9.214 -5.247 -17.064 1.00 97.75 107 TYR A O 1
ATOM 885 N N . PHE A 1 108 ? 7.006 -5.514 -17.397 1.00 97.12 108 PHE A N 1
ATOM 886 C CA . PHE A 1 108 ? 7.121 -6.544 -18.419 1.00 97.12 108 PHE A CA 1
ATOM 887 C C . PHE A 1 108 ? 7.802 -6.001 -19.676 1.00 97.12 108 PHE A C 1
ATOM 889 O O . PHE A 1 108 ? 8.730 -6.623 -20.185 1.00 97.12 108 PHE A O 1
ATOM 896 N N . GLY A 1 109 ? 7.439 -4.800 -20.130 1.00 97.44 109 GLY A N 1
ATOM 897 C CA . GLY A 1 109 ? 8.058 -4.177 -21.300 1.00 97.44 109 GLY A CA 1
ATOM 898 C C . GLY A 1 109 ? 9.572 -3.980 -21.161 1.00 97.44 109 GLY A C 1
ATOM 899 O O . GLY A 1 109 ? 10.297 -4.107 -22.145 1.00 97.44 109 GLY A O 1
ATOM 900 N N . LYS A 1 110 ? 10.075 -3.714 -19.947 1.00 97.75 110 LYS A N 1
ATOM 901 C CA . LYS A 1 110 ? 11.513 -3.501 -19.698 1.00 97.75 110 LYS A CA 1
ATOM 902 C C . LYS A 1 110 ? 12.267 -4.763 -19.277 1.00 97.75 110 LYS A C 1
ATOM 904 O O . LYS A 1 110 ? 13.441 -4.908 -19.609 1.00 97.75 110 LYS A O 1
ATOM 909 N N . TYR A 1 111 ? 11.625 -5.643 -18.515 1.00 97.88 111 TYR A N 1
ATOM 910 C CA . TYR A 1 111 ? 12.283 -6.752 -17.817 1.00 97.88 111 TYR A CA 1
ATOM 911 C C . TYR A 1 111 ? 11.657 -8.126 -18.100 1.00 97.88 111 TYR A C 1
ATOM 913 O O . TYR A 1 111 ? 12.095 -9.125 -17.523 1.00 97.88 111 TYR A O 1
ATOM 921 N N . GLY A 1 112 ? 10.648 -8.204 -18.969 1.00 97.25 112 GLY A N 1
ATOM 922 C CA . GLY A 1 112 ? 9.895 -9.423 -19.258 1.00 97.25 112 GLY A CA 1
ATOM 923 C C . GLY A 1 112 ? 9.335 -10.060 -17.988 1.00 97.25 112 GLY A C 1
ATOM 924 O O . GLY A 1 112 ? 8.920 -9.374 -17.053 1.00 97.25 112 GLY A O 1
ATOM 925 N N . ASN A 1 113 ? 9.416 -11.388 -17.910 1.00 95.25 113 ASN A N 1
ATOM 926 C CA . ASN A 1 113 ? 8.952 -12.169 -16.758 1.00 95.25 113 ASN A CA 1
ATOM 927 C C . ASN A 1 113 ? 9.658 -11.813 -15.435 1.00 95.25 113 ASN A C 1
ATOM 929 O O . ASN A 1 113 ? 9.123 -12.080 -14.363 1.00 95.25 113 ASN A O 1
ATOM 933 N N . CYS A 1 114 ? 10.845 -11.197 -15.475 1.00 96.69 114 CYS A N 1
ATOM 934 C CA . CYS A 1 114 ? 11.527 -10.729 -14.265 1.00 96.69 114 CYS A CA 1
ATOM 935 C C . CYS A 1 114 ? 10.900 -9.451 -13.687 1.00 96.69 114 CYS A C 1
ATOM 937 O O . CYS A 1 114 ? 11.208 -9.089 -12.552 1.00 96.69 114 CYS A O 1
ATOM 939 N N . GLY A 1 115 ? 10.024 -8.777 -14.438 1.00 97.50 115 GLY A N 1
ATOM 940 C CA . GLY A 1 115 ? 9.363 -7.542 -14.032 1.00 97.50 115 GLY A CA 1
ATOM 941 C C . GLY A 1 115 ? 8.661 -7.652 -12.680 1.00 97.50 115 GLY A C 1
ATOM 942 O O . GLY A 1 115 ? 8.894 -6.812 -11.810 1.00 97.50 115 GLY A O 1
ATOM 943 N N . ILE A 1 116 ? 7.907 -8.736 -12.462 1.00 97.06 116 ILE A N 1
ATOM 944 C CA . ILE A 1 116 ? 7.199 -8.979 -11.198 1.00 97.06 116 ILE A CA 1
ATOM 945 C C . ILE A 1 116 ? 8.153 -9.038 -10.002 1.00 97.06 116 ILE A C 1
ATOM 947 O O . ILE A 1 116 ? 7.886 -8.425 -8.976 1.00 97.06 116 ILE A O 1
ATOM 951 N N . ARG A 1 117 ? 9.323 -9.678 -10.142 1.00 97.81 117 ARG A N 1
ATOM 952 C CA . ARG A 1 117 ? 10.329 -9.750 -9.070 1.00 97.81 117 ARG A CA 1
ATOM 953 C C . ARG A 1 117 ? 10.796 -8.355 -8.663 1.00 97.81 117 ARG A C 1
ATOM 955 O O . ARG A 1 117 ? 10.947 -8.082 -7.474 1.00 97.81 117 ARG A O 1
ATOM 962 N N . TYR A 1 118 ? 11.048 -7.482 -9.634 1.00 98.19 118 TYR A N 1
ATOM 963 C CA . TYR A 1 118 ? 11.498 -6.121 -9.355 1.00 98.19 118 TYR A CA 1
ATOM 964 C C . TYR A 1 118 ? 10.388 -5.262 -8.751 1.00 98.19 118 TYR A C 1
ATOM 966 O O . TYR A 1 118 ? 10.655 -4.523 -7.803 1.00 98.19 118 TYR A O 1
ATOM 974 N N . ALA A 1 119 ? 9.150 -5.424 -9.221 1.00 98.25 119 ALA A N 1
ATOM 975 C CA . ALA A 1 119 ? 7.985 -4.793 -8.616 1.00 98.25 119 ALA A CA 1
ATOM 976 C C . ALA A 1 119 ? 7.777 -5.260 -7.162 1.00 98.25 119 ALA A C 1
ATOM 978 O O . ALA A 1 119 ? 7.534 -4.436 -6.284 1.00 98.25 119 ALA A O 1
ATOM 979 N N . SER A 1 120 ? 7.961 -6.551 -6.858 1.00 98.25 120 SER A N 1
ATOM 980 C CA . SER A 1 120 ? 7.886 -7.078 -5.488 1.00 98.25 120 SER A CA 1
ATOM 981 C C . SER A 1 120 ? 8.962 -6.496 -4.564 1.00 98.25 120 SER A C 1
ATOM 983 O O . SER A 1 120 ? 8.661 -6.162 -3.419 1.00 98.25 120 SER A O 1
ATOM 985 N N . ILE A 1 121 ? 10.208 -6.347 -5.035 1.00 98.38 121 ILE A N 1
ATOM 986 C CA . ILE A 1 121 ? 11.299 -5.733 -4.250 1.00 98.38 121 ILE A CA 1
ATOM 987 C C . ILE A 1 121 ? 10.964 -4.275 -3.922 1.00 98.38 121 ILE A C 1
ATOM 989 O O . ILE A 1 121 ? 11.074 -3.847 -2.771 1.00 98.38 121 ILE A O 1
ATOM 993 N N . GLU A 1 122 ? 10.508 -3.529 -4.924 1.00 98.38 122 GLU A N 1
ATOM 994 C CA . GLU A 1 122 ? 10.065 -2.147 -4.768 1.00 98.38 122 GLU A CA 1
ATOM 995 C C . GLU A 1 122 ? 8.881 -2.030 -3.799 1.00 98.38 122 GLU A C 1
ATOM 997 O O . GLU A 1 122 ? 8.877 -1.180 -2.908 1.00 98.38 122 GLU A O 1
ATOM 1002 N N . CYS A 1 123 ? 7.916 -2.943 -3.903 1.00 98.50 123 CYS A N 1
ATOM 1003 C CA . CYS A 1 123 ? 6.782 -3.044 -2.995 1.00 98.50 123 CYS A CA 1
ATOM 1004 C C . CYS A 1 123 ? 7.214 -3.313 -1.545 1.00 98.50 123 CYS A C 1
ATOM 1006 O O . CYS A 1 123 ? 6.657 -2.727 -0.616 1.00 98.5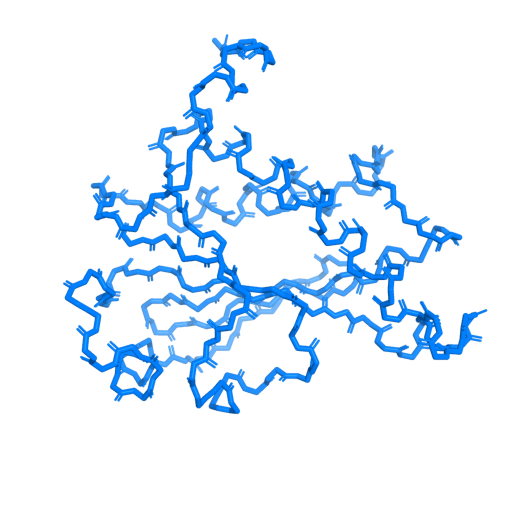0 123 CYS A O 1
ATOM 1008 N N . GLY A 1 124 ? 8.224 -4.158 -1.328 1.00 98.19 124 GLY A N 1
ATOM 1009 C CA . GLY A 1 124 ? 8.797 -4.394 -0.002 1.00 98.19 124 GLY A CA 1
ATOM 1010 C C . GLY A 1 124 ? 9.423 -3.132 0.598 1.00 98.19 124 GLY A C 1
ATOM 1011 O O . GLY A 1 124 ? 9.180 -2.809 1.762 1.00 98.19 124 GLY A O 1
ATOM 1012 N N . ALA A 1 125 ? 10.170 -2.374 -0.207 1.00 98.00 125 ALA A N 1
ATOM 1013 C CA . ALA A 1 125 ? 10.750 -1.101 0.217 1.00 98.00 125 ALA A CA 1
ATOM 1014 C C . ALA A 1 125 ? 9.671 -0.039 0.516 1.00 98.00 125 ALA A C 1
ATOM 1016 O O . ALA A 1 125 ? 9.752 0.645 1.540 1.00 98.00 125 ALA A O 1
ATOM 1017 N N . PHE A 1 126 ? 8.610 0.037 -0.297 1.00 98.12 126 PHE A N 1
ATOM 1018 C CA . PHE A 1 126 ? 7.418 0.832 0.012 1.00 98.12 126 PHE A CA 1
ATOM 1019 C C . PHE A 1 126 ? 6.806 0.442 1.361 1.00 98.12 126 PHE A C 1
ATOM 1021 O O . PHE A 1 126 ? 6.588 1.309 2.208 1.00 98.12 126 PHE A O 1
ATOM 1028 N N . LEU A 1 127 ? 6.551 -0.850 1.586 1.00 97.81 127 LEU A N 1
ATOM 1029 C CA . LEU A 1 127 ? 5.919 -1.326 2.814 1.00 97.81 127 LEU A CA 1
ATOM 1030 C C . LEU A 1 127 ? 6.740 -1.024 4.065 1.00 97.81 127 LEU A C 1
ATOM 1032 O O . LEU A 1 127 ? 6.163 -0.817 5.135 1.00 97.81 127 LEU A O 1
ATOM 1036 N N . GLN A 1 128 ? 8.067 -1.009 3.959 1.00 97.19 128 GLN A N 1
ATOM 1037 C CA . GLN A 1 128 ? 8.928 -0.628 5.071 1.00 97.19 128 GLN A CA 1
ATOM 1038 C C . GLN A 1 128 ? 8.745 0.853 5.423 1.00 97.19 128 GLN A C 1
ATOM 1040 O O . GLN A 1 128 ? 8.464 1.174 6.579 1.00 97.19 128 GLN A O 1
ATOM 1045 N N . ASN A 1 129 ? 8.812 1.749 4.431 1.00 97.19 129 ASN A N 1
ATOM 1046 C CA . ASN A 1 129 ? 8.554 3.179 4.631 1.00 97.19 129 ASN A CA 1
ATOM 1047 C C . ASN A 1 129 ? 7.137 3.428 5.165 1.00 97.19 129 ASN A C 1
ATOM 1049 O O . ASN A 1 129 ? 6.934 4.260 6.048 1.00 97.19 129 ASN A O 1
ATOM 1053 N N . PHE A 1 130 ? 6.156 2.694 4.641 1.00 97.88 130 PHE A N 1
ATOM 1054 C CA . PHE A 1 130 ? 4.758 2.759 5.053 1.00 97.88 130 PHE A CA 1
ATOM 1055 C C . PHE A 1 130 ? 4.577 2.394 6.526 1.00 97.88 130 PHE A C 1
ATOM 1057 O O . PHE A 1 130 ? 4.019 3.179 7.290 1.00 97.88 130 PHE A O 1
ATOM 1064 N N . GLN A 1 131 ? 5.120 1.260 6.967 1.00 96.94 131 GLN A N 1
ATOM 1065 C CA . GLN A 1 131 ? 5.009 0.829 8.362 1.00 96.94 131 GLN A CA 1
ATOM 1066 C C . GLN A 1 131 ? 5.730 1.762 9.343 1.00 96.94 131 GLN A C 1
ATOM 1068 O O . GLN A 1 131 ? 5.216 1.995 10.438 1.00 96.94 131 GLN A O 1
ATOM 1073 N N . LEU A 1 132 ? 6.895 2.308 8.977 1.00 96.75 132 LEU A N 1
ATOM 1074 C CA . LEU A 1 132 ? 7.619 3.258 9.831 1.00 96.75 132 LEU A CA 1
ATOM 1075 C C . LEU A 1 132 ? 6.820 4.552 10.027 1.00 96.75 132 LEU A C 1
ATOM 1077 O O . LEU A 1 132 ? 6.642 5.004 11.156 1.00 96.75 132 LEU A O 1
ATOM 1081 N N . LEU A 1 133 ? 6.268 5.104 8.945 1.00 95.88 133 LEU A N 1
ATOM 1082 C CA . LEU A 1 133 ? 5.446 6.315 8.995 1.00 95.88 133 LEU A CA 1
ATOM 1083 C C . LEU A 1 133 ? 4.094 6.093 9.695 1.00 95.88 133 LEU A C 1
ATOM 1085 O O . LEU A 1 133 ? 3.601 6.992 10.375 1.00 95.88 133 LEU A O 1
ATOM 1089 N N . LEU A 1 134 ? 3.497 4.902 9.584 1.00 95.62 134 LEU A N 1
ATOM 1090 C CA . LEU A 1 134 ? 2.329 4.537 10.393 1.00 95.62 134 LEU A CA 1
ATOM 1091 C C . LEU A 1 134 ? 2.679 4.464 11.888 1.00 95.62 134 LEU A C 1
ATOM 1093 O O . LEU A 1 134 ? 1.929 4.986 12.712 1.00 95.62 134 LEU A O 1
ATOM 1097 N N . SER A 1 135 ? 3.839 3.895 12.234 1.00 94.31 135 SER A N 1
ATOM 1098 C CA . SER A 1 135 ? 4.306 3.774 13.626 1.00 94.31 135 SER A CA 1
ATOM 1099 C C . SER A 1 135 ? 4.569 5.139 14.277 1.00 94.31 135 SER A C 1
ATOM 1101 O O . SER A 1 135 ? 4.368 5.308 15.484 1.00 94.31 135 SER A O 1
ATOM 1103 N N . GLU A 1 136 ? 4.955 6.148 13.488 1.00 94.25 136 GLU A N 1
ATOM 1104 C CA . GLU A 1 136 ? 5.046 7.540 13.949 1.00 94.25 136 GLU A CA 1
ATOM 1105 C C . GLU A 1 136 ? 3.686 8.066 14.433 1.00 94.25 136 GLU A C 1
ATOM 1107 O O . GLU A 1 136 ? 3.618 8.770 15.439 1.00 94.25 136 GLU A O 1
ATOM 1112 N N . LYS A 1 137 ? 2.606 7.658 13.760 1.00 92.44 137 LYS A N 1
ATOM 1113 C CA . LYS A 1 137 ? 1.214 7.999 14.085 1.00 92.44 137 LYS A CA 1
ATOM 1114 C C . LYS A 1 137 ? 0.546 7.008 15.045 1.00 92.44 137 LYS A C 1
ATOM 1116 O O . LYS A 1 137 ? -0.658 7.102 15.250 1.00 92.44 137 LYS A O 1
ATOM 1121 N N . GLU A 1 138 ? 1.305 6.057 15.593 1.00 91.81 138 GLU A N 1
ATOM 1122 C CA . GLU A 1 138 ? 0.805 4.992 16.479 1.00 91.81 138 GLU A CA 1
ATOM 1123 C C . GLU A 1 138 ? -0.280 4.110 15.843 1.00 91.81 138 GLU A C 1
ATOM 1125 O O . GLU A 1 138 ? -1.074 3.477 16.536 1.00 91.81 138 GLU A O 1
ATOM 1130 N N . ILE A 1 139 ? -0.282 4.041 14.510 1.00 94.19 139 ILE A N 1
ATOM 1131 C CA . ILE A 1 139 ? -1.128 3.141 13.737 1.00 94.19 139 ILE A CA 1
ATOM 1132 C C . ILE A 1 139 ? -0.307 1.892 13.440 1.00 94.19 139 ILE A C 1
ATOM 1134 O O . ILE A 1 139 ? 0.814 1.971 12.936 1.00 94.19 139 ILE A O 1
ATOM 1138 N N . TYR A 1 140 ? -0.876 0.725 13.715 1.00 93.50 140 TYR A N 1
ATOM 1139 C CA . TYR A 1 140 ? -0.234 -0.553 13.446 1.00 93.50 140 TYR A CA 1
ATOM 1140 C C . TYR A 1 140 ? -1.123 -1.391 12.541 1.00 93.50 140 TYR A C 1
ATOM 1142 O O . TYR A 1 140 ? -2.341 -1.402 12.670 1.00 93.50 140 TYR A O 1
ATOM 1150 N N . GLY A 1 141 ? -0.512 -2.128 11.629 1.00 94.62 141 GLY A N 1
ATOM 1151 C CA . GLY A 1 141 ? -1.236 -3.044 10.765 1.00 94.62 141 GLY A CA 1
ATOM 1152 C C . GLY A 1 141 ? -0.411 -4.279 10.481 1.00 94.62 141 GLY A C 1
ATOM 1153 O O . GLY A 1 141 ? 0.690 -4.444 11.013 1.00 94.62 141 GLY A O 1
ATOM 1154 N N . CYS A 1 142 ? -0.939 -5.164 9.654 1.00 94.94 142 CYS A N 1
ATOM 1155 C CA . CYS A 1 142 ? -0.292 -6.419 9.322 1.00 94.94 142 CYS A CA 1
ATOM 1156 C C . CYS A 1 142 ? -0.180 -6.557 7.804 1.00 94.94 142 CYS A C 1
ATOM 1158 O O . CYS A 1 142 ? -1.217 -6.554 7.139 1.00 94.94 142 CYS A O 1
ATOM 1160 N N . PRO A 1 143 ? 1.031 -6.733 7.244 1.00 96.94 143 PRO A N 1
ATOM 1161 C CA . PRO A 1 143 ? 1.151 -7.216 5.879 1.00 96.94 143 PRO A CA 1
ATOM 1162 C C . PRO A 1 143 ? 0.589 -8.641 5.795 1.00 96.94 143 PRO A C 1
ATOM 1164 O O . PRO A 1 143 ? 0.770 -9.440 6.717 1.00 96.94 143 PRO A O 1
ATOM 1167 N N . LEU A 1 144 ? -0.089 -8.961 4.698 1.00 96.00 144 LEU A N 1
ATOM 1168 C CA . LEU A 1 144 ? -0.584 -10.297 4.385 1.00 96.00 144 LEU A CA 1
ATOM 1169 C C . LEU A 1 144 ? -0.063 -10.686 3.003 1.00 96.00 144 LEU A C 1
ATOM 1171 O O . LEU A 1 144 ? -0.256 -9.953 2.035 1.00 96.00 144 LEU A O 1
ATOM 1175 N N . GLY A 1 145 ? 0.573 -11.852 2.911 1.00 94.69 145 GLY A N 1
ATOM 1176 C CA . GLY A 1 145 ? 1.007 -12.407 1.626 1.00 94.69 145 GLY A CA 1
ATOM 1177 C C . GLY A 1 145 ? -0.125 -13.043 0.814 1.00 94.69 145 GLY A C 1
ATOM 1178 O O . GLY A 1 145 ? 0.099 -13.432 -0.322 1.00 94.69 145 GLY A O 1
ATOM 1179 N N . PHE A 1 146 ? -1.316 -13.180 1.399 1.00 93.88 146 PHE A N 1
ATOM 1180 C CA . PHE A 1 146 ? -2.464 -13.837 0.785 1.00 93.88 146 PHE A CA 1
ATOM 1181 C C . PHE A 1 146 ? -3.769 -13.300 1.381 1.00 93.88 146 PHE A C 1
ATOM 1183 O O . PHE A 1 146 ? -3.838 -13.038 2.588 1.00 93.88 146 PHE A O 1
ATOM 1190 N N . VAL A 1 147 ? -4.788 -13.167 0.536 1.00 95.50 147 VAL A N 1
ATOM 1191 C CA . VAL A 1 147 ? -6.178 -12.880 0.900 1.00 95.50 147 VAL A CA 1
ATOM 1192 C C . VAL A 1 147 ? -7.054 -13.838 0.100 1.00 95.50 147 VAL A C 1
ATOM 1194 O O . VAL A 1 147 ? -6.904 -13.939 -1.112 1.00 95.50 147 VAL A O 1
ATOM 1197 N N . ASP A 1 148 ? -7.944 -14.556 0.780 1.00 94.44 148 ASP A N 1
ATOM 1198 C CA . ASP A 1 148 ? -8.826 -15.516 0.120 1.00 94.44 148 ASP A CA 1
ATOM 1199 C C . ASP A 1 148 ? -9.898 -14.802 -0.718 1.00 94.44 148 ASP A C 1
ATOM 1201 O O . ASP A 1 148 ? -10.376 -13.728 -0.338 1.00 94.44 148 ASP A O 1
ATOM 1205 N N . ASN A 1 149 ? -10.293 -15.400 -1.845 1.00 95.00 149 ASN A N 1
ATOM 1206 C CA . ASN A 1 149 ? -11.309 -14.872 -2.767 1.00 95.00 149 ASN A CA 1
ATOM 1207 C C . ASN A 1 149 ? -11.091 -13.392 -3.160 1.00 95.00 149 ASN A C 1
ATOM 1209 O O . ASN A 1 149 ? -12.038 -12.608 -3.279 1.00 95.00 149 ASN A O 1
ATOM 1213 N N . ASP A 1 150 ? -9.833 -12.998 -3.352 1.00 94.81 150 ASP A N 1
ATOM 1214 C CA . ASP A 1 150 ? -9.408 -11.630 -3.665 1.00 94.81 150 ASP A CA 1
ATOM 1215 C C . ASP A 1 150 ? -9.864 -11.112 -5.041 1.00 94.81 150 ASP A C 1
ATOM 1217 O O . ASP A 1 150 ? -9.837 -9.902 -5.273 1.00 94.81 150 ASP A O 1
ATOM 1221 N N . ALA A 1 151 ? -10.365 -11.985 -5.919 1.00 94.44 151 ALA A N 1
ATOM 1222 C CA . ALA A 1 151 ? -10.954 -11.617 -7.207 1.00 94.44 151 ALA A CA 1
ATOM 1223 C C . ALA A 1 151 ? -12.047 -10.534 -7.078 1.00 94.44 151 ALA A C 1
ATOM 1225 O O . ALA A 1 151 ? -12.170 -9.671 -7.949 1.00 94.44 151 ALA A O 1
ATOM 1226 N N . LEU A 1 152 ? -12.793 -10.513 -5.962 1.00 94.50 152 LEU A N 1
ATOM 1227 C CA . LEU A 1 152 ? -13.779 -9.468 -5.641 1.00 94.50 152 LEU A CA 1
ATOM 1228 C C . LEU A 1 152 ? -13.171 -8.053 -5.636 1.00 94.50 152 LEU A C 1
ATOM 1230 O O . LEU A 1 152 ? -13.861 -7.076 -5.924 1.00 94.50 152 LEU A O 1
ATOM 1234 N N . LEU A 1 153 ? -11.890 -7.923 -5.285 1.00 94.88 153 LEU A N 1
ATOM 1235 C CA . LEU A 1 153 ? -11.206 -6.635 -5.176 1.00 94.88 153 LEU A CA 1
ATOM 1236 C C . LEU A 1 153 ? -10.962 -5.990 -6.552 1.00 94.88 153 LEU A C 1
ATOM 1238 O O . LEU A 1 153 ? -10.694 -4.782 -6.623 1.00 94.88 153 LEU A O 1
ATOM 1242 N N . GLY A 1 154 ? -11.059 -6.777 -7.633 1.00 92.25 154 GLY A N 1
ATOM 1243 C CA . GLY A 1 154 ? -10.767 -6.340 -8.997 1.00 92.25 154 GLY A CA 1
ATOM 1244 C C . GLY A 1 154 ? -9.315 -5.887 -9.137 1.00 92.25 154 GLY A C 1
ATOM 1245 O O . GLY A 1 154 ? -9.058 -4.795 -9.643 1.00 92.25 154 GLY A O 1
ATOM 1246 N N . ILE A 1 155 ? -8.386 -6.673 -8.586 1.00 91.75 155 ILE A N 1
ATOM 1247 C CA . ILE A 1 155 ? -6.949 -6.391 -8.589 1.00 91.75 155 ILE A CA 1
ATOM 1248 C C . ILE A 1 155 ? -6.255 -7.489 -9.374 1.00 91.75 155 ILE A C 1
ATOM 1250 O O .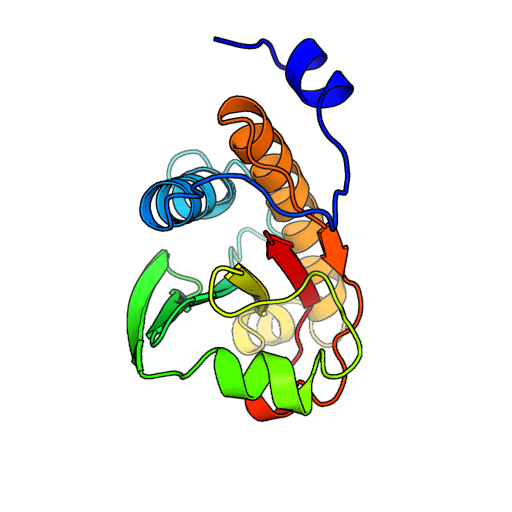 ILE A 1 155 ? -6.333 -8.658 -9.011 1.00 91.75 155 ILE A O 1
ATOM 1254 N N . GLU A 1 156 ? -5.555 -7.099 -10.427 1.00 86.56 156 GLU A N 1
ATOM 1255 C CA . GLU A 1 156 ? -4.685 -7.999 -11.174 1.00 86.56 156 GLU A CA 1
ATOM 1256 C C . GLU A 1 156 ? -3.334 -8.108 -10.461 1.00 86.56 156 GLU A C 1
ATOM 1258 O O . GLU A 1 156 ? -2.775 -7.095 -10.035 1.00 86.56 156 GLU A O 1
ATOM 1263 N N . GLU A 1 157 ? -2.832 -9.335 -10.311 1.00 89.31 157 GLU A N 1
ATOM 1264 C CA . GLU A 1 157 ? -1.510 -9.656 -9.748 1.00 89.31 157 GLU A CA 1
ATOM 1265 C C . GLU A 1 157 ? -1.135 -8.857 -8.478 1.00 89.31 157 GLU A C 1
ATOM 1267 O O . GLU A 1 157 ? -0.163 -8.091 -8.465 1.00 89.31 157 GLU A O 1
ATOM 1272 N N . PRO A 1 158 ? -1.905 -9.005 -7.387 1.00 95.38 158 PRO A N 1
ATOM 1273 C CA . PRO A 1 158 ? -1.580 -8.383 -6.111 1.00 95.38 158 PRO A CA 1
ATOM 1274 C C . PRO A 1 158 ? -0.197 -8.845 -5.632 1.00 95.38 158 PRO A C 1
ATOM 1276 O O . PRO A 1 158 ? 0.074 -10.035 -5.494 1.00 95.38 158 PRO A O 1
ATOM 1279 N N . LEU A 1 159 ? 0.685 -7.888 -5.347 1.00 97.31 159 LEU A N 1
ATOM 1280 C CA . LEU A 1 159 ? 2.018 -8.163 -4.811 1.00 97.31 159 LEU A CA 1
ATOM 1281 C C . LEU A 1 159 ? 1.962 -8.441 -3.309 1.00 97.31 159 LEU A C 1
ATOM 1283 O O . LEU A 1 159 ? 2.700 -9.283 -2.800 1.00 97.31 159 LEU A O 1
ATOM 1287 N N . ILE A 1 160 ? 1.126 -7.687 -2.592 1.00 98.00 160 ILE A N 1
ATOM 1288 C CA . ILE A 1 160 ? 0.942 -7.803 -1.146 1.00 98.00 160 ILE A CA 1
ATOM 1289 C C . ILE A 1 160 ? -0.331 -7.085 -0.702 1.00 98.00 160 ILE A C 1
ATOM 1291 O O . ILE A 1 160 ? -0.767 -6.103 -1.313 1.00 98.00 160 ILE A O 1
ATOM 1295 N N . TYR A 1 161 ? -0.868 -7.529 0.427 1.00 98.19 161 TYR A N 1
ATOM 1296 C CA . TYR A 1 161 ? -1.923 -6.837 1.148 1.00 98.19 161 TYR A CA 1
ATOM 1297 C C . TYR A 1 161 ? -1.408 -6.292 2.470 1.00 98.19 161 TYR A C 1
ATOM 1299 O O . TYR A 1 161 ? -0.410 -6.755 3.020 1.00 98.19 161 TYR A O 1
ATOM 1307 N N . PHE A 1 162 ? -2.120 -5.324 3.021 1.00 97.88 162 PHE A N 1
ATOM 1308 C CA . PHE A 1 162 ? -1.874 -4.796 4.348 1.00 97.88 162 PHE A CA 1
ATOM 1309 C C . PHE A 1 162 ? -3.203 -4.447 5.002 1.00 97.88 162 PHE A C 1
ATOM 1311 O O . PHE A 1 162 ? -4.023 -3.752 4.408 1.00 97.88 162 PHE A O 1
ATOM 1318 N N . ILE A 1 163 ? -3.423 -4.925 6.221 1.00 96.75 163 ILE A N 1
ATOM 1319 C CA . ILE A 1 163 ? -4.643 -4.641 6.977 1.00 96.75 163 ILE A CA 1
ATOM 1320 C C . ILE A 1 163 ? -4.353 -3.715 8.145 1.00 96.75 163 ILE A C 1
ATOM 1322 O O . ILE A 1 163 ? -3.362 -3.884 8.854 1.00 96.75 1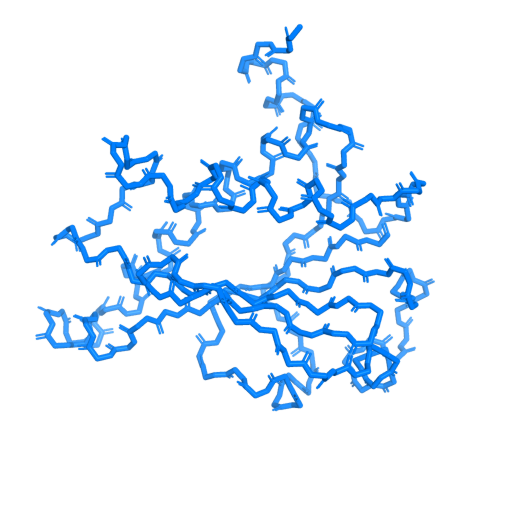63 ILE A O 1
ATOM 1326 N N . ILE A 1 164 ? -5.248 -2.760 8.356 1.00 96.50 164 ILE A N 1
ATOM 1327 C CA . ILE A 1 164 ? -5.343 -1.959 9.574 1.00 96.50 164 ILE A CA 1
ATOM 1328 C C . ILE A 1 164 ? -6.747 -2.215 10.110 1.00 96.50 164 ILE A C 1
ATOM 1330 O O . ILE A 1 164 ? -7.713 -1.815 9.468 1.00 96.50 164 ILE A O 1
ATOM 1334 N N . ASN A 1 165 ? -6.857 -2.925 11.230 1.00 91.12 165 ASN A N 1
ATOM 1335 C CA . ASN A 1 165 ? -8.135 -3.145 11.916 1.00 91.12 165 ASN A CA 1
ATOM 1336 C C . ASN A 1 165 ? -8.399 -2.049 12.937 1.00 91.12 165 ASN A C 1
ATOM 1338 O O . ASN A 1 165 ? -7.398 -1.454 13.395 1.00 91.12 165 ASN A O 1
#

Organism: Lactococcus lactis subsp. lactis (strain IL1403) (NCBI:txid272623)